Protein AF-A0A3N5FD23-F1 (afdb_monomer_lite)

Structure (mmCIF, N/CA/C/O backbone):
data_AF-A0A3N5FD23-F1
#
_entry.id   AF-A0A3N5FD23-F1
#
loop_
_atom_site.group_PDB
_atom_site.id
_atom_site.type_symbol
_atom_site.label_atom_id
_atom_site.label_alt_id
_atom_site.label_comp_id
_atom_site.label_asym_id
_atom_site.label_entity_id
_atom_site.label_seq_id
_atom_site.pdbx_PDB_ins_code
_atom_site.Cartn_x
_atom_site.Cartn_y
_atom_site.Cartn_z
_atom_site.occupancy
_atom_site.B_iso_or_equiv
_atom_site.auth_seq_id
_atom_site.auth_comp_id
_atom_site.auth_asym_id
_atom_site.auth_atom_id
_atom_site.pdbx_PDB_model_num
ATOM 1 N N . MET A 1 1 ? -12.213 -6.913 23.738 1.00 37.03 1 MET A N 1
ATOM 2 C CA . MET A 1 1 ? -10.776 -6.560 23.749 1.00 37.03 1 MET A CA 1
ATOM 3 C C . MET A 1 1 ? -10.346 -6.296 22.309 1.00 37.03 1 MET A C 1
ATOM 5 O O . MET A 1 1 ? -10.371 -7.219 21.509 1.00 37.03 1 MET A O 1
ATOM 9 N N . ARG A 1 2 ? -10.080 -5.041 21.922 1.00 46.97 2 ARG A N 1
ATOM 10 C CA . ARG A 1 2 ? -9.498 -4.738 20.602 1.00 46.97 2 ARG A CA 1
ATOM 11 C C . ARG A 1 2 ? -8.005 -5.034 20.712 1.00 46.97 2 ARG A C 1
ATOM 13 O O . ARG A 1 2 ? -7.342 -4.378 21.507 1.00 46.97 2 ARG A O 1
ATOM 20 N N . HIS A 1 3 ? -7.498 -6.034 19.991 1.00 49.31 3 HIS A N 1
ATOM 21 C CA . HIS A 1 3 ? -6.051 -6.224 19.896 1.00 49.31 3 HIS A CA 1
ATOM 22 C C . HIS A 1 3 ? -5.423 -4.923 19.380 1.00 49.31 3 HIS A C 1
ATOM 24 O O . HIS A 1 3 ? -5.972 -4.339 18.436 1.00 49.31 3 HIS A O 1
ATOM 30 N N . PRO A 1 4 ? -4.326 -4.440 19.990 1.00 56.91 4 PRO A N 1
ATOM 31 C CA . PRO A 1 4 ? -3.603 -3.318 19.428 1.00 56.91 4 PRO A CA 1
ATOM 32 C C . PRO A 1 4 ? -3.193 -3.694 17.998 1.00 56.91 4 PRO A C 1
ATOM 34 O O . PRO A 1 4 ? -2.780 -4.835 17.759 1.00 56.91 4 PRO A O 1
ATOM 37 N N . PRO A 1 5 ? -3.364 -2.784 17.029 1.00 63.00 5 PRO A N 1
ATOM 38 C CA . PRO A 1 5 ? -2.891 -3.036 15.682 1.00 63.00 5 PRO A CA 1
ATOM 39 C C . PRO A 1 5 ? -1.389 -3.345 15.745 1.00 63.00 5 PRO A C 1
ATOM 41 O O . PRO A 1 5 ? -0.642 -2.643 16.426 1.00 63.00 5 PRO A O 1
ATOM 44 N N . ALA A 1 6 ? -0.959 -4.427 15.087 1.00 70.62 6 ALA A N 1
ATOM 45 C CA . ALA A 1 6 ? 0.451 -4.804 15.050 1.00 70.62 6 ALA A CA 1
ATOM 46 C C . ALA A 1 6 ? 1.300 -3.611 14.570 1.00 70.62 6 ALA A C 1
ATOM 48 O O . ALA A 1 6 ? 0.860 -2.896 13.665 1.00 70.62 6 ALA A O 1
ATOM 49 N N . PRO A 1 7 ? 2.490 -3.376 15.148 1.00 82.06 7 PRO A N 1
ATOM 50 C CA . PRO A 1 7 ? 3.351 -2.293 14.699 1.00 82.06 7 PRO A CA 1
ATOM 51 C C . PRO A 1 7 ? 3.748 -2.489 13.230 1.00 82.06 7 PRO A C 1
ATOM 53 O O . PRO A 1 7 ? 3.818 -3.612 12.718 1.00 82.06 7 PRO A O 1
ATOM 56 N N . LEU A 1 8 ? 4.006 -1.377 12.544 1.00 84.12 8 LEU A N 1
ATOM 57 C CA . LEU A 1 8 ? 4.564 -1.417 11.196 1.00 84.12 8 LEU A CA 1
ATOM 58 C C . LEU A 1 8 ? 5.968 -2.013 11.246 1.00 84.12 8 LEU A C 1
ATOM 60 O O . LEU A 1 8 ? 6.784 -1.619 12.080 1.00 84.12 8 LEU A O 1
ATOM 64 N N . SER A 1 9 ? 6.252 -2.947 10.343 1.00 87.06 9 SER A N 1
ATOM 65 C CA . SER A 1 9 ? 7.606 -3.465 10.186 1.00 87.06 9 SER A CA 1
ATOM 66 C C . SER A 1 9 ? 8.527 -2.378 9.623 1.00 87.06 9 SER A C 1
ATOM 68 O O . SER A 1 9 ? 8.085 -1.422 8.978 1.00 87.06 9 SER A O 1
ATOM 70 N N . PHE A 1 10 ? 9.837 -2.531 9.818 1.00 85.44 10 PHE A N 1
ATOM 71 C CA . PHE A 1 10 ? 10.816 -1.615 9.227 1.00 85.44 10 PHE A CA 1
ATOM 72 C C . PHE A 1 10 ? 10.709 -1.578 7.692 1.00 85.44 10 PHE A C 1
ATOM 74 O O . PHE A 1 10 ? 10.804 -0.516 7.074 1.00 85.44 10 PHE A O 1
ATOM 81 N N . THR A 1 11 ? 10.427 -2.725 7.068 1.00 86.62 11 THR A N 1
ATOM 82 C CA . THR A 1 11 ? 10.158 -2.828 5.629 1.00 86.62 11 THR A CA 1
ATOM 83 C C . THR A 1 11 ? 8.930 -2.004 5.240 1.00 86.62 11 THR A C 1
ATOM 85 O O . THR A 1 11 ? 8.984 -1.249 4.268 1.00 86.62 11 THR A O 1
ATOM 88 N N . ALA A 1 12 ? 7.856 -2.066 6.032 1.00 87.94 12 ALA A N 1
ATOM 89 C CA . ALA A 1 12 ? 6.638 -1.290 5.809 1.00 87.94 12 ALA A CA 1
ATOM 90 C C . ALA A 1 12 ? 6.858 0.214 5.940 1.00 87.94 12 ALA A C 1
ATOM 92 O O . ALA A 1 12 ? 6.398 0.972 5.088 1.00 87.94 12 ALA A O 1
ATOM 93 N N . MET A 1 13 ? 7.625 0.650 6.940 1.00 87.81 13 MET A N 1
ATOM 94 C CA . MET A 1 13 ? 8.007 2.056 7.085 1.00 87.81 13 MET A CA 1
ATOM 95 C C . MET A 1 13 ? 8.791 2.558 5.869 1.00 87.81 13 MET A C 1
ATOM 97 O O . MET A 1 13 ? 8.480 3.616 5.328 1.00 87.81 13 MET A O 1
ATOM 101 N N . ARG A 1 14 ? 9.765 1.783 5.378 1.00 89.12 14 ARG A N 1
ATOM 102 C CA . ARG A 1 14 ? 10.541 2.157 4.184 1.00 89.12 14 ARG A CA 1
ATOM 103 C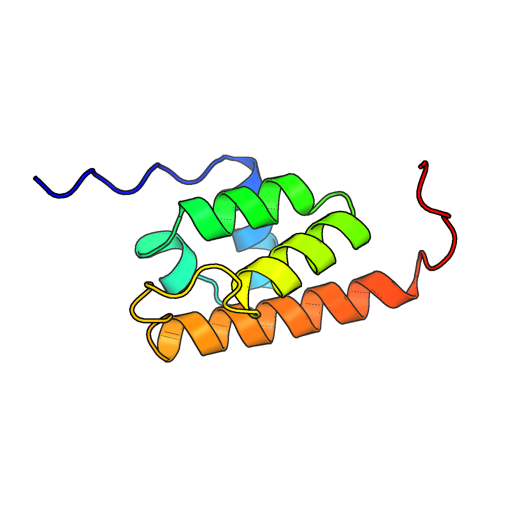 C . ARG A 1 14 ? 9.680 2.257 2.931 1.00 89.12 14 ARG A C 1
ATOM 105 O O . ARG A 1 14 ? 9.908 3.139 2.107 1.00 89.12 14 ARG A O 1
ATOM 112 N N . VAL A 1 15 ? 8.724 1.348 2.769 1.00 85.88 15 VAL A N 1
ATOM 113 C CA . VAL A 1 15 ? 7.771 1.390 1.654 1.00 85.88 15 VAL A CA 1
ATOM 114 C C . VAL A 1 15 ? 6.867 2.613 1.774 1.00 85.88 15 VAL A C 1
ATOM 116 O O . VAL A 1 15 ? 6.711 3.326 0.790 1.00 85.88 15 VAL A O 1
ATOM 119 N N . ALA A 1 16 ? 6.362 2.923 2.969 1.00 87.81 16 ALA A N 1
ATOM 120 C CA . ALA A 1 16 ? 5.545 4.111 3.207 1.00 87.81 16 ALA A CA 1
ATOM 121 C C . ALA A 1 16 ? 6.281 5.415 2.861 1.00 87.81 16 ALA A C 1
ATOM 123 O O . ALA A 1 16 ? 5.702 6.278 2.210 1.00 87.81 16 ALA A O 1
ATOM 124 N N . VAL A 1 17 ? 7.561 5.537 3.232 1.00 88.38 17 VAL A N 1
ATOM 125 C CA . VAL A 1 17 ? 8.386 6.706 2.875 1.00 88.38 17 VAL A CA 1
ATOM 126 C C . VAL A 1 17 ? 8.544 6.819 1.358 1.00 88.38 17 VAL A C 1
ATOM 128 O O . VAL A 1 17 ? 8.238 7.860 0.792 1.00 88.38 17 VAL A O 1
ATOM 131 N N . ARG A 1 18 ? 8.918 5.724 0.681 1.00 86.56 18 ARG A N 1
ATOM 132 C CA . ARG A 1 18 ? 9.070 5.713 -0.786 1.00 86.56 18 ARG A CA 1
ATOM 133 C C . ARG A 1 18 ? 7.778 6.040 -1.529 1.00 86.56 18 ARG A C 1
ATOM 135 O O . ARG A 1 18 ? 7.817 6.624 -2.605 1.00 86.56 18 ARG A O 1
ATOM 142 N N . LEU A 1 19 ? 6.644 5.612 -0.984 1.00 85.88 19 LEU A N 1
ATOM 143 C CA . LEU A 1 19 ? 5.331 5.948 -1.518 1.00 85.88 19 LEU A CA 1
ATOM 144 C C . LEU A 1 19 ? 5.031 7.434 -1.339 1.00 85.88 19 LEU A C 1
ATOM 146 O O . LEU A 1 19 ? 4.571 8.059 -2.289 1.00 85.88 19 LEU A O 1
ATOM 150 N N . GLY A 1 20 ? 5.373 8.003 -0.181 1.00 86.81 20 GLY A N 1
ATOM 151 C CA . GLY A 1 20 ? 5.293 9.440 0.069 1.00 86.81 20 GLY A CA 1
ATOM 152 C C . GLY A 1 20 ? 6.107 10.259 -0.934 1.00 86.81 20 GLY A C 1
ATOM 153 O O . GLY A 1 20 ? 5.570 11.202 -1.510 1.00 86.81 20 GLY A O 1
ATOM 154 N N . ASP A 1 21 ? 7.342 9.844 -1.227 1.00 85.12 21 ASP A N 1
ATOM 155 C CA . ASP A 1 21 ? 8.198 10.492 -2.236 1.00 85.12 21 ASP A CA 1
ATOM 156 C C . ASP A 1 21 ? 7.581 10.447 -3.648 1.00 85.12 21 ASP A C 1
ATOM 158 O O . ASP A 1 21 ? 7.784 11.350 -4.457 1.00 85.12 21 ASP A O 1
ATOM 162 N N . ALA A 1 22 ? 6.791 9.410 -3.942 1.00 81.75 22 ALA A N 1
ATOM 163 C CA . ALA A 1 22 ? 6.048 9.257 -5.192 1.00 81.75 22 ALA A CA 1
ATOM 164 C C . ALA A 1 22 ? 4.670 9.957 -5.185 1.00 81.75 22 ALA A C 1
ATOM 166 O O . ALA A 1 22 ? 3.895 9.789 -6.128 1.00 81.75 22 ALA A O 1
ATOM 167 N N . GLY A 1 23 ? 4.338 10.711 -4.130 1.00 85.31 23 GLY A N 1
ATOM 168 C CA . GLY A 1 23 ? 3.053 11.401 -3.978 1.00 85.31 23 GLY A CA 1
ATOM 169 C C . GLY A 1 23 ? 1.889 10.500 -3.549 1.00 85.31 23 GLY A C 1
ATOM 170 O O . GLY A 1 23 ? 0.729 10.885 -3.692 1.00 85.31 23 GLY A O 1
ATOM 171 N N . VAL A 1 24 ? 2.163 9.301 -3.028 1.00 86.69 24 VAL A N 1
ATOM 172 C CA . VAL A 1 24 ? 1.150 8.341 -2.568 1.00 86.69 24 VAL A CA 1
ATOM 173 C C . VAL A 1 24 ? 1.077 8.316 -1.044 1.00 86.69 24 VAL A C 1
ATOM 175 O O . VAL A 1 24 ? 1.978 7.825 -0.365 1.00 86.69 24 VAL A O 1
ATOM 178 N N . SER A 1 25 ? -0.046 8.786 -0.495 1.00 86.19 25 SER A N 1
ATOM 179 C CA . SER A 1 25 ? -0.357 8.625 0.929 1.00 86.19 25 SER A CA 1
ATOM 180 C C . SER A 1 25 ? -0.816 7.198 1.228 1.00 86.19 25 SER A C 1
ATOM 182 O O . SER A 1 25 ? -1.692 6.670 0.551 1.00 86.19 25 SER A O 1
ATOM 184 N N . VAL A 1 26 ? -0.260 6.596 2.282 1.00 86.81 26 VAL A N 1
ATOM 185 C CA . VAL A 1 26 ? -0.729 5.325 2.873 1.00 86.81 26 VAL A CA 1
ATOM 186 C C . VAL A 1 26 ? -1.009 5.465 4.371 1.00 86.81 26 VAL A C 1
ATOM 188 O O . VAL A 1 26 ? -0.885 4.510 5.138 1.00 86.81 26 VAL A O 1
ATOM 191 N N . ARG A 1 27 ? -1.326 6.681 4.828 1.00 87.06 27 ARG A N 1
ATOM 192 C CA . ARG A 1 27 ? -1.442 7.011 6.255 1.00 87.06 27 ARG A CA 1
ATOM 193 C C . ARG A 1 27 ? -2.640 6.318 6.899 1.00 87.06 27 ARG A C 1
ATOM 195 O O . ARG A 1 27 ? -2.545 5.849 8.037 1.00 87.06 27 ARG A O 1
ATOM 202 N N . THR A 1 28 ? -3.758 6.229 6.190 1.00 88.44 28 THR A N 1
ATOM 203 C CA . THR A 1 28 ? -4.971 5.579 6.698 1.00 88.44 28 THR A CA 1
ATOM 204 C C . THR A 1 28 ? -4.785 4.069 6.771 1.00 88.44 28 THR A C 1
ATOM 206 O O . THR A 1 28 ? -5.124 3.452 7.784 1.00 88.44 28 THR A O 1
ATOM 209 N N . VAL A 1 29 ? -4.182 3.467 5.747 1.00 87.12 29 VAL A N 1
ATOM 210 C CA . VAL A 1 29 ? -3.844 2.038 5.735 1.00 87.12 29 VAL A CA 1
ATOM 211 C C . VAL A 1 29 ? -2.811 1.720 6.817 1.00 87.12 29 VAL A C 1
ATOM 213 O O . VAL A 1 29 ? -3.012 0.781 7.581 1.00 87.12 29 VAL A O 1
ATOM 216 N N . ALA A 1 30 ? -1.761 2.528 6.964 1.00 87.56 30 ALA A N 1
ATOM 217 C CA . ALA A 1 30 ? -0.724 2.356 7.982 1.00 87.56 30 ALA A CA 1
ATOM 218 C C . ALA A 1 30 ? -1.277 2.375 9.419 1.00 87.56 30 ALA A C 1
ATOM 220 O O . ALA A 1 30 ? -0.829 1.611 10.269 1.00 87.56 30 ALA A O 1
ATOM 221 N N . THR A 1 31 ? -2.261 3.236 9.691 1.00 86.50 31 THR A N 1
ATOM 222 C CA . THR A 1 31 ? -2.831 3.418 11.038 1.00 86.50 31 THR A CA 1
ATOM 223 C C . THR A 1 31 ? -3.963 2.442 11.347 1.00 86.50 31 THR A C 1
ATOM 225 O O . THR A 1 31 ? -4.017 1.887 12.444 1.00 86.50 31 THR A O 1
ATOM 228 N N . ARG A 1 32 ? -4.876 2.206 10.398 1.00 85.06 32 ARG A N 1
ATOM 229 C CA . ARG A 1 32 ? -6.053 1.342 10.602 1.00 85.06 32 ARG A CA 1
ATOM 230 C C . ARG A 1 32 ? -5.794 -0.119 10.249 1.00 85.06 32 ARG A C 1
ATOM 232 O O . ARG A 1 32 ? -6.408 -1.008 10.836 1.00 85.06 32 ARG A O 1
ATOM 239 N N . PHE A 1 33 ? -4.892 -0.373 9.305 1.00 86.25 33 PHE A N 1
ATOM 240 C CA . PHE A 1 33 ? -4.621 -1.694 8.741 1.00 86.25 33 PHE A CA 1
ATOM 241 C C . PHE A 1 33 ? -3.112 -1.976 8.593 1.00 86.25 33 PHE A C 1
ATOM 243 O O . PHE A 1 33 ? -2.669 -2.369 7.513 1.00 86.25 33 PHE A O 1
ATOM 250 N N . PRO A 1 34 ? -2.291 -1.852 9.653 1.00 87.31 34 PRO A N 1
ATOM 251 C CA . PRO A 1 34 ? -0.843 -2.044 9.524 1.00 87.31 34 PRO A CA 1
ATOM 252 C C . PRO A 1 34 ? -0.448 -3.446 9.055 1.00 87.31 34 PRO A C 1
ATOM 254 O O . PRO A 1 34 ? 0.550 -3.602 8.367 1.00 87.31 34 PRO A O 1
ATOM 257 N N . HIS A 1 35 ? -1.264 -4.467 9.332 1.00 85.44 35 HIS A N 1
ATOM 258 C CA . HIS A 1 35 ? -1.072 -5.820 8.796 1.00 85.44 35 HIS A CA 1
ATOM 259 C C . HIS A 1 35 ? -1.152 -5.878 7.261 1.00 85.44 35 HIS A C 1
ATOM 261 O O . HIS A 1 35 ? -0.467 -6.691 6.645 1.00 85.44 35 HIS A O 1
ATOM 267 N N . VAL A 1 36 ? -1.965 -5.018 6.638 1.00 87.12 36 VAL A N 1
ATOM 268 C CA . VAL A 1 36 ? -2.045 -4.899 5.176 1.00 87.12 36 VAL A CA 1
ATOM 269 C C . VAL A 1 36 ? -0.767 -4.271 4.643 1.00 87.12 36 VAL A C 1
ATOM 271 O O . VAL A 1 36 ? -0.154 -4.827 3.736 1.00 87.12 36 VAL A O 1
ATOM 274 N N . LEU A 1 37 ? -0.331 -3.158 5.240 1.00 87.88 37 LEU A N 1
ATOM 275 C CA . LEU A 1 37 ? 0.890 -2.482 4.810 1.00 87.88 37 LEU A CA 1
ATOM 276 C C . LEU A 1 37 ? 2.133 -3.358 5.019 1.00 87.88 37 LEU A C 1
ATOM 278 O O . LEU A 1 37 ? 2.984 -3.406 4.140 1.00 87.88 37 LEU A O 1
ATOM 282 N N . ASN A 1 38 ? 2.198 -4.109 6.121 1.00 89.69 38 ASN A N 1
ATOM 283 C CA . ASN A 1 38 ? 3.253 -5.094 6.368 1.00 89.69 38 ASN A CA 1
ATOM 284 C C . ASN A 1 38 ? 3.270 -6.176 5.281 1.00 89.69 38 ASN A C 1
ATOM 286 O O . ASN A 1 38 ? 4.310 -6.401 4.675 1.00 89.69 38 ASN A O 1
ATOM 290 N N . ARG A 1 39 ? 2.115 -6.769 4.949 1.00 87.88 39 ARG A N 1
ATOM 291 C CA . ARG A 1 39 ? 2.028 -7.801 3.901 1.00 87.88 39 ARG A CA 1
ATOM 292 C C . ARG A 1 39 ? 2.441 -7.275 2.524 1.00 87.88 39 ARG A C 1
ATOM 294 O O . ARG A 1 39 ? 3.119 -7.976 1.779 1.00 87.88 39 ARG A O 1
ATOM 301 N N . VAL A 1 40 ? 2.052 -6.045 2.183 1.00 86.50 40 VAL A N 1
ATOM 302 C CA . VAL A 1 40 ? 2.496 -5.393 0.940 1.00 86.50 40 VAL A CA 1
ATOM 303 C C . VAL A 1 40 ? 4.003 -5.140 0.966 1.00 86.50 40 VAL A C 1
ATOM 305 O O . VAL A 1 40 ? 4.672 -5.330 -0.045 1.00 86.50 40 VAL A O 1
ATOM 308 N N . ALA A 1 41 ? 4.546 -4.730 2.110 1.00 88.62 41 ALA A N 1
ATOM 309 C CA . ALA A 1 41 ? 5.963 -4.448 2.260 1.00 88.62 41 ALA A CA 1
ATOM 310 C C . ALA A 1 41 ? 6.837 -5.700 2.151 1.00 88.62 41 ALA A C 1
ATOM 312 O O . ALA A 1 41 ? 7.886 -5.645 1.512 1.00 88.62 41 ALA A O 1
ATOM 313 N N . ASP A 1 42 ? 6.384 -6.819 2.712 1.00 88.69 42 ASP A N 1
ATOM 314 C CA . ASP A 1 42 ? 7.057 -8.115 2.600 1.00 88.69 42 ASP A CA 1
ATOM 315 C C . ASP A 1 42 ? 7.103 -8.583 1.140 1.00 88.69 42 ASP A C 1
ATOM 317 O O . ASP A 1 42 ? 8.119 -9.095 0.674 1.00 88.69 42 ASP A O 1
ATOM 321 N N . ALA A 1 43 ? 6.032 -8.325 0.385 1.00 87.69 43 ALA A N 1
ATOM 322 C CA . ALA A 1 43 ? 5.975 -8.619 -1.039 1.00 87.69 43 ALA A CA 1
ATOM 323 C C . ALA A 1 43 ? 6.711 -7.584 -1.912 1.00 87.69 43 ALA A C 1
ATOM 325 O O . ALA A 1 43 ? 7.017 -7.884 -3.057 1.00 87.69 43 ALA A O 1
ATOM 326 N N . TRP A 1 44 ? 7.034 -6.385 -1.405 1.00 83.94 44 TRP A N 1
ATOM 327 C CA . TRP A 1 44 ? 7.483 -5.223 -2.198 1.00 83.94 44 TRP A CA 1
ATOM 328 C C . TRP A 1 44 ? 8.735 -5.453 -3.059 1.00 83.94 44 TRP A C 1
ATOM 330 O O . TRP A 1 44 ? 8.966 -4.727 -4.031 1.00 83.94 44 TRP A O 1
ATOM 340 N N . GLY A 1 45 ? 9.561 -6.435 -2.690 1.00 81.62 45 GLY A N 1
ATOM 341 C CA . GLY A 1 45 ? 10.736 -6.850 -3.458 1.00 81.62 45 GLY A CA 1
ATOM 342 C C . GLY A 1 45 ? 10.415 -7.645 -4.728 1.00 81.62 45 GLY A C 1
ATOM 343 O O . GLY A 1 45 ? 11.245 -7.672 -5.633 1.00 81.62 45 GLY A O 1
ATOM 344 N N . ASP A 1 46 ? 9.225 -8.241 -4.821 1.00 83.50 46 ASP A N 1
ATOM 345 C CA . ASP A 1 46 ? 8.771 -9.051 -5.950 1.00 83.50 46 ASP A CA 1
ATOM 346 C C . ASP A 1 46 ? 7.472 -8.470 -6.552 1.00 83.50 46 ASP A C 1
ATOM 348 O O . ASP A 1 46 ? 6.397 -8.569 -5.953 1.00 83.50 46 ASP A O 1
ATOM 352 N N . PRO A 1 47 ? 7.530 -7.879 -7.761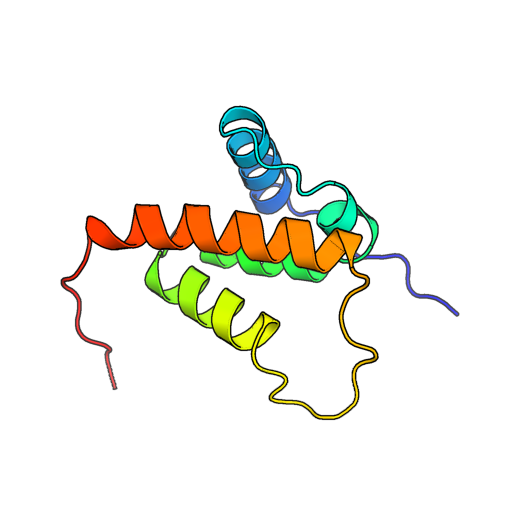 1.00 79.31 47 PRO A N 1
ATOM 353 C CA . PRO A 1 47 ? 6.358 -7.327 -8.437 1.00 79.31 47 PRO A CA 1
ATOM 354 C C . PRO A 1 47 ? 5.204 -8.323 -8.619 1.00 79.31 47 PRO A C 1
ATOM 356 O O . PRO A 1 47 ? 4.044 -7.900 -8.621 1.00 79.31 47 PRO A O 1
ATOM 359 N N . ALA A 1 48 ? 5.494 -9.619 -8.782 1.00 81.06 48 ALA A N 1
ATOM 360 C CA . ALA A 1 48 ? 4.470 -10.651 -8.904 1.00 81.06 48 ALA A CA 1
ATOM 361 C C . ALA A 1 48 ? 3.767 -10.869 -7.560 1.00 81.06 48 ALA A C 1
ATOM 363 O O . ALA A 1 48 ? 2.545 -10.731 -7.487 1.00 81.06 48 ALA A O 1
ATOM 364 N N . ALA A 1 49 ? 4.538 -11.070 -6.487 1.00 84.81 49 ALA A N 1
ATOM 365 C CA . ALA A 1 49 ? 4.001 -11.211 -5.137 1.00 84.81 49 ALA A CA 1
ATOM 366 C C . ALA A 1 49 ? 3.177 -9.988 -4.704 1.00 84.81 49 ALA A C 1
ATOM 368 O O . ALA A 1 49 ? 2.104 -10.145 -4.121 1.00 84.81 49 ALA A O 1
ATOM 369 N N . VAL A 1 50 ? 3.623 -8.761 -5.013 1.00 84.44 50 VAL A N 1
ATOM 370 C CA . VAL A 1 50 ? 2.831 -7.553 -4.714 1.00 84.44 50 VAL A CA 1
ATOM 371 C C . VAL A 1 50 ? 1.504 -7.589 -5.453 1.00 84.44 50 VAL A C 1
ATOM 373 O O . VAL A 1 50 ? 0.471 -7.266 -4.872 1.00 84.44 50 VAL A O 1
ATOM 376 N N . ALA A 1 51 ? 1.507 -7.966 -6.730 1.00 82.12 51 ALA A N 1
ATOM 377 C CA . ALA A 1 51 ? 0.278 -8.020 -7.500 1.00 82.12 51 ALA A CA 1
ATOM 378 C C . ALA A 1 51 ? -0.700 -9.069 -6.964 1.00 82.12 51 ALA A C 1
ATOM 380 O O . ALA A 1 51 ? -1.895 -8.783 -6.904 1.00 82.12 51 ALA A O 1
ATOM 381 N N . ASP A 1 52 ? -0.203 -10.224 -6.527 1.00 83.81 52 ASP A N 1
ATOM 382 C CA . ASP A 1 52 ? -1.020 -11.263 -5.902 1.00 83.81 52 ASP A CA 1
ATOM 383 C C . ASP A 1 52 ? -1.584 -10.793 -4.561 1.00 83.81 52 ASP A C 1
ATOM 385 O O . ASP A 1 52 ? -2.775 -10.958 -4.304 1.00 83.81 52 ASP A O 1
ATOM 389 N N . VAL A 1 53 ? -0.778 -10.108 -3.741 1.00 85.62 53 VAL A N 1
ATOM 390 C CA . VAL A 1 53 ? -1.245 -9.478 -2.497 1.00 85.62 53 VAL A CA 1
ATOM 391 C C . VAL A 1 53 ? -2.322 -8.431 -2.783 1.00 85.62 53 VAL A C 1
ATOM 393 O O . VAL A 1 53 ? -3.346 -8.413 -2.106 1.00 85.62 53 VAL A O 1
ATOM 396 N N . MET A 1 54 ? -2.141 -7.573 -3.789 1.00 83.88 54 MET A N 1
ATOM 397 C CA . MET A 1 54 ? -3.138 -6.558 -4.148 1.00 83.88 54 MET A CA 1
ATOM 398 C C . MET A 1 54 ? -4.412 -7.188 -4.722 1.00 83.88 54 MET A C 1
ATOM 400 O O . MET A 1 54 ? -5.507 -6.724 -4.412 1.00 83.88 54 MET A O 1
ATOM 404 N N . ALA A 1 55 ? -4.294 -8.257 -5.513 1.00 82.25 55 ALA A N 1
ATOM 405 C CA . ALA A 1 55 ? -5.437 -9.019 -6.002 1.00 82.25 55 ALA A CA 1
ATOM 406 C C . ALA A 1 55 ? -6.194 -9.685 -4.844 1.00 82.25 55 ALA A C 1
ATOM 408 O O . ALA A 1 55 ? -7.413 -9.588 -4.794 1.00 82.25 55 ALA A O 1
ATOM 409 N N . ASP A 1 56 ? -5.492 -10.275 -3.878 1.00 81.38 56 ASP A N 1
ATOM 410 C CA . ASP A 1 56 ? -6.074 -10.846 -2.657 1.00 81.38 56 ASP A CA 1
ATOM 411 C C . ASP A 1 56 ? -6.757 -9.798 -1.766 1.00 81.38 56 ASP A C 1
ATOM 413 O O . ASP A 1 56 ? -7.734 -10.104 -1.086 1.00 81.38 56 ASP A O 1
ATOM 417 N N . LEU A 1 57 ? -6.229 -8.571 -1.717 1.00 80.12 57 LEU A N 1
ATOM 418 C CA . LEU A 1 57 ? -6.801 -7.480 -0.922 1.00 80.12 57 LEU A CA 1
ATOM 419 C C . LEU A 1 57 ? -8.054 -6.881 -1.569 1.00 80.12 57 LEU A C 1
ATOM 421 O O . LEU A 1 57 ? -8.926 -6.395 -0.851 1.00 80.12 57 LEU A O 1
ATOM 425 N N . MET A 1 58 ? -8.128 -6.888 -2.903 1.00 76.12 58 MET A N 1
ATOM 426 C CA . MET A 1 58 ? -9.242 -6.314 -3.664 1.00 76.12 58 MET A CA 1
ATOM 427 C C . MET A 1 58 ? -10.340 -7.318 -3.994 1.00 76.12 58 MET A C 1
ATOM 429 O O . MET A 1 58 ? -11.514 -6.956 -4.015 1.00 76.12 58 MET A O 1
ATOM 433 N N . VAL A 1 59 ? -9.972 -8.564 -4.278 1.00 67.69 59 VAL A N 1
ATOM 434 C CA . VAL A 1 59 ? -10.924 -9.642 -4.520 1.00 67.69 59 VAL A CA 1
ATOM 435 C C . VAL A 1 59 ? -11.303 -10.200 -3.158 1.00 67.69 59 VAL A C 1
ATOM 437 O O . VAL A 1 59 ? -10.499 -10.869 -2.512 1.00 67.69 59 VAL A O 1
ATOM 440 N N . ASP A 1 60 ? -12.529 -9.922 -2.718 1.00 57.22 60 ASP A N 1
ATOM 441 C CA . ASP A 1 60 ? -13.087 -10.505 -1.499 1.00 57.22 60 ASP A CA 1
ATOM 442 C C . ASP A 1 60 ? -13.268 -12.021 -1.678 1.00 57.22 60 ASP A C 1
ATOM 444 O O . ASP A 1 60 ? -14.334 -12.520 -2.026 1.00 57.22 60 ASP A O 1
ATOM 448 N N . ARG A 1 61 ? -12.185 -12.781 -1.496 1.00 53.91 61 ARG A N 1
ATOM 449 C CA . ARG A 1 61 ? -12.210 -14.249 -1.572 1.00 53.91 61 ARG A CA 1
ATOM 450 C C . ARG A 1 61 ? -12.696 -14.890 -0.273 1.00 53.91 61 ARG A C 1
ATOM 452 O O . ARG A 1 61 ? -12.774 -16.112 -0.191 1.00 53.91 61 ARG A O 1
ATOM 459 N N . ARG A 1 62 ? -12.978 -14.103 0.768 1.00 52.41 62 ARG A N 1
ATOM 460 C CA . ARG A 1 62 ? -13.374 -14.597 2.092 1.00 52.41 62 ARG A CA 1
ATOM 461 C C . ARG A 1 62 ? -14.573 -13.796 2.578 1.00 52.41 62 ARG A C 1
ATOM 463 O O . ARG A 1 62 ? -14.433 -12.963 3.471 1.00 52.41 62 ARG A O 1
ATOM 470 N N . GLY A 1 63 ? -15.732 -14.086 1.983 1.00 48.56 63 GLY A N 1
ATOM 471 C CA . GLY A 1 63 ? -17.016 -13.486 2.338 1.00 48.56 63 GLY A CA 1
ATOM 472 C C . GLY A 1 63 ? -17.173 -13.362 3.853 1.00 48.56 63 GLY A C 1
ATOM 473 O O . GLY A 1 63 ? -17.200 -14.362 4.571 1.00 48.56 63 GLY A O 1
ATOM 474 N N . GLY A 1 64 ? -17.201 -12.119 4.339 1.00 50.97 64 GLY A N 1
ATOM 475 C CA . GLY A 1 64 ? -17.323 -11.830 5.769 1.00 50.97 64 GLY A CA 1
ATOM 476 C C . GLY A 1 64 ? -16.573 -10.603 6.294 1.00 50.97 64 GLY A C 1
ATOM 477 O O . GLY A 1 64 ? -16.656 -10.332 7.493 1.00 50.97 64 GLY A O 1
ATOM 478 N N . ARG A 1 65 ? -15.854 -9.824 5.471 1.00 64.31 65 ARG A N 1
ATOM 479 C CA . ARG A 1 65 ? -15.265 -8.545 5.927 1.00 64.31 65 ARG A CA 1
ATOM 480 C C . ARG A 1 65 ? -16.165 -7.363 5.563 1.00 64.31 65 ARG A C 1
ATOM 482 O O . ARG A 1 65 ? -16.733 -7.316 4.483 1.00 64.31 65 ARG A O 1
ATOM 489 N N . ARG A 1 66 ? -16.232 -6.356 6.446 1.00 61.44 66 ARG A N 1
ATOM 490 C CA . ARG A 1 66 ? -16.966 -5.078 6.268 1.00 61.44 66 ARG A CA 1
ATOM 491 C C . ARG A 1 66 ? -16.391 -4.162 5.162 1.00 61.44 66 ARG A C 1
ATOM 493 O O . ARG A 1 66 ? -16.635 -2.960 5.187 1.00 61.44 66 ARG A O 1
ATOM 500 N N . GLY A 1 67 ? -15.614 -4.710 4.225 1.00 69.31 67 GLY A N 1
ATOM 501 C CA . GLY A 1 67 ? -14.816 -3.942 3.273 1.00 69.31 67 GLY A CA 1
ATOM 502 C C . GLY A 1 67 ? -13.761 -3.058 3.951 1.00 69.31 67 GLY A C 1
ATOM 503 O O . GLY A 1 67 ? -13.548 -3.111 5.167 1.00 69.31 6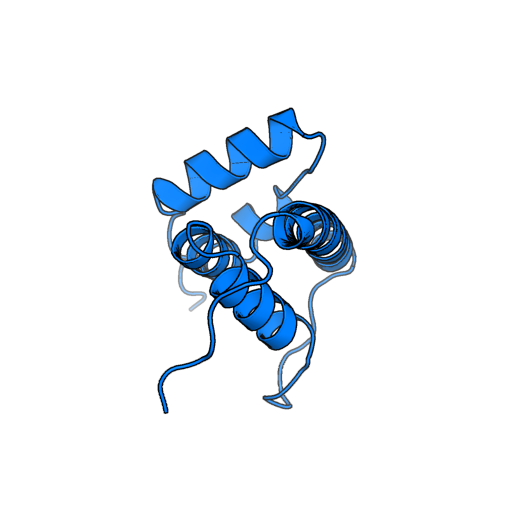7 GLY A O 1
ATOM 504 N N . PHE A 1 68 ? -13.091 -2.242 3.143 1.00 75.75 68 PHE A N 1
ATOM 505 C CA . PHE A 1 68 ? -12.264 -1.137 3.622 1.00 75.75 68 PHE A CA 1
ATOM 506 C C . PHE A 1 68 ? -13.099 0.153 3.615 1.00 75.75 68 PHE A C 1
ATOM 508 O O . PHE A 1 68 ? -13.950 0.319 2.741 1.00 75.75 68 PHE A O 1
ATOM 515 N N . PRO A 1 69 ? -12.879 1.080 4.566 1.00 82.50 69 PRO A N 1
ATOM 516 C CA . PRO A 1 69 ? -13.462 2.412 4.472 1.00 82.50 69 PRO A CA 1
ATOM 517 C C . PRO A 1 69 ? -12.971 3.114 3.192 1.00 82.50 69 PRO A C 1
ATOM 519 O O . PRO A 1 69 ? -11.860 2.815 2.743 1.00 82.50 69 PRO A O 1
ATOM 522 N N . PRO A 1 70 ? -13.753 4.052 2.631 1.00 80.88 70 PRO A N 1
ATOM 523 C CA . PRO A 1 70 ? -13.440 4.717 1.362 1.00 80.88 70 PRO A CA 1
ATOM 524 C C . PRO A 1 70 ? -12.029 5.320 1.346 1.00 80.88 70 PRO A C 1
ATOM 526 O O . PRO A 1 70 ? -11.262 5.024 0.436 1.00 80.88 70 PRO A O 1
ATOM 529 N N . ASP A 1 71 ? -11.627 6.008 2.416 1.00 84.12 71 ASP A N 1
ATOM 530 C CA . ASP A 1 71 ? -10.283 6.588 2.554 1.00 84.12 71 ASP A CA 1
ATOM 531 C C . ASP A 1 71 ? -9.160 5.543 2.404 1.00 84.12 71 ASP A C 1
ATOM 533 O O . ASP A 1 71 ? -8.124 5.796 1.799 1.00 84.12 71 ASP A O 1
ATOM 537 N N . ALA A 1 72 ? -9.353 4.334 2.947 1.00 85.19 72 ALA A N 1
ATOM 538 C CA . ALA A 1 72 ? -8.367 3.262 2.824 1.00 85.19 72 ALA A CA 1
ATOM 539 C C . ALA A 1 72 ? -8.414 2.604 1.437 1.00 85.19 72 ALA A C 1
ATOM 541 O O . ALA A 1 72 ? -7.377 2.178 0.932 1.00 85.19 72 ALA A O 1
ATOM 542 N N . LEU A 1 73 ? -9.592 2.524 0.809 1.00 84.25 73 LEU A N 1
ATOM 543 C CA . LEU A 1 73 ? -9.720 2.040 -0.566 1.00 84.25 73 LEU A CA 1
ATOM 544 C C . LEU A 1 73 ? -8.988 2.955 -1.543 1.00 84.25 73 LEU A C 1
ATOM 546 O O . LEU A 1 73 ? -8.266 2.448 -2.395 1.00 84.25 73 LEU A O 1
ATOM 550 N N . GLU A 1 74 ? -9.128 4.273 -1.418 1.00 86.25 74 GLU A N 1
ATOM 551 C CA . GLU A 1 74 ? -8.435 5.236 -2.281 1.00 86.25 74 GLU A CA 1
ATOM 552 C C . GLU A 1 74 ? -6.911 5.082 -2.204 1.00 86.25 74 GLU A C 1
ATOM 554 O O . GLU A 1 74 ? -6.239 4.998 -3.241 1.00 86.25 74 GLU A O 1
ATOM 559 N N . GLU A 1 75 ? -6.366 4.952 -0.991 1.00 88.94 75 GLU A N 1
ATOM 560 C CA . GLU A 1 75 ? -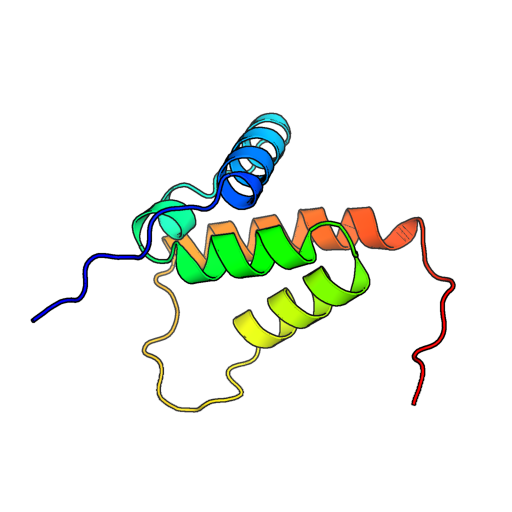4.938 4.690 -0.782 1.00 88.94 75 GLU A CA 1
ATOM 561 C C . GLU A 1 75 ? -4.518 3.350 -1.421 1.00 88.94 75 GLU A C 1
ATOM 563 O O . GLU A 1 75 ? -3.526 3.297 -2.153 1.00 88.94 75 GLU A O 1
ATOM 568 N N . LEU A 1 76 ? -5.298 2.274 -1.243 1.00 86.31 76 LEU A N 1
ATOM 569 C CA . LEU A 1 76 ? -5.024 0.959 -1.847 1.00 86.31 76 LEU A CA 1
ATOM 570 C C . LEU A 1 76 ? -5.136 0.969 -3.383 1.00 86.31 76 LEU A C 1
ATOM 572 O O . LEU A 1 76 ? -4.330 0.339 -4.073 1.00 86.31 76 LEU A O 1
ATOM 576 N N . HIS A 1 77 ? -6.101 1.694 -3.947 1.00 85.75 77 HIS A N 1
ATOM 577 C CA . HIS A 1 77 ? -6.250 1.859 -5.393 1.00 85.75 77 HIS A CA 1
ATOM 578 C C . HIS A 1 77 ? -5.055 2.602 -5.990 1.00 85.75 77 HIS A C 1
ATOM 580 O O . HIS A 1 77 ? -4.547 2.206 -7.044 1.00 85.75 77 HIS A O 1
ATOM 586 N N . THR A 1 78 ? -4.598 3.657 -5.318 1.00 86.81 78 THR A N 1
ATOM 587 C CA . THR A 1 78 ? -3.427 4.439 -5.730 1.00 86.81 78 THR A CA 1
ATOM 588 C C . THR A 1 78 ? -2.162 3.593 -5.654 1.00 86.81 78 THR A C 1
ATOM 590 O O . THR A 1 78 ? -1.400 3.525 -6.620 1.00 86.81 78 THR A O 1
ATOM 593 N N . LEU A 1 79 ? -2.000 2.844 -4.564 1.00 83.88 79 LEU A N 1
ATOM 594 C CA . LEU A 1 79 ? -0.909 1.895 -4.382 1.00 83.88 79 LEU A CA 1
ATOM 595 C C . LEU A 1 79 ? -0.857 0.866 -5.518 1.00 83.88 79 LEU A C 1
ATOM 597 O O . LEU A 1 79 ? 0.200 0.647 -6.106 1.00 83.88 79 LEU A O 1
ATOM 601 N N . ARG A 1 80 ? -2.009 0.302 -5.907 1.00 83.31 80 ARG A N 1
ATOM 602 C CA . ARG A 1 80 ? -2.089 -0.662 -7.016 1.00 83.31 80 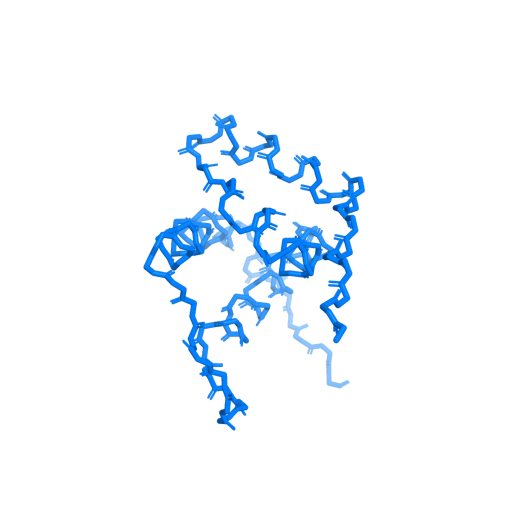ARG A CA 1
ATOM 603 C C . ARG A 1 80 ? -1.609 -0.065 -8.332 1.00 83.31 80 ARG A C 1
ATOM 605 O O . ARG A 1 80 ? -0.917 -0.754 -9.078 1.00 83.31 80 ARG A O 1
ATOM 612 N N . LYS A 1 81 ? -1.969 1.188 -8.628 1.00 82.44 81 LYS A N 1
ATOM 613 C CA . LYS A 1 81 ? -1.529 1.877 -9.852 1.00 82.44 81 LYS A CA 1
ATOM 614 C C . LYS A 1 81 ? -0.004 1.991 -9.885 1.00 82.44 81 LYS A C 1
ATOM 616 O O . LYS A 1 81 ? 0.599 1.647 -10.896 1.00 82.44 81 LYS A O 1
ATOM 621 N N . VAL A 1 82 ? 0.619 2.374 -8.770 1.00 79.44 82 VAL A N 1
ATOM 622 C CA . VAL A 1 82 ? 2.085 2.471 -8.668 1.00 79.44 82 VAL A CA 1
ATOM 623 C C . VAL A 1 82 ? 2.761 1.105 -8.816 1.00 79.44 82 VAL A C 1
ATOM 625 O O . VAL A 1 82 ? 3.731 0.974 -9.564 1.00 79.44 82 VAL A O 1
ATOM 628 N N . CYS A 1 83 ? 2.233 0.061 -8.173 1.00 72.62 83 CYS A N 1
ATOM 629 C CA . CYS A 1 83 ? 2.769 -1.297 -8.302 1.00 72.62 83 CYS A CA 1
ATOM 630 C C . CYS A 1 83 ? 2.619 -1.853 -9.727 1.00 72.62 83 CYS A C 1
ATOM 632 O O . CYS A 1 83 ? 3.523 -2.523 -10.221 1.00 72.62 83 CYS A O 1
ATOM 634 N N . ALA A 1 84 ? 1.509 -1.548 -10.405 1.00 69.38 84 ALA A N 1
ATOM 635 C CA . ALA A 1 84 ? 1.267 -1.966 -11.783 1.00 69.38 84 ALA A CA 1
ATOM 636 C C . ALA A 1 84 ? 2.248 -1.313 -12.767 1.00 69.38 84 ALA A C 1
ATOM 638 O O . ALA A 1 84 ? 2.782 -2.004 -13.630 1.00 69.38 84 ALA A O 1
ATOM 639 N N . VAL A 1 85 ? 2.555 -0.022 -12.599 1.00 65.88 85 VAL A N 1
ATOM 640 C CA . VAL A 1 85 ? 3.565 0.673 -13.419 1.00 65.88 85 VAL A CA 1
ATOM 641 C C . VAL A 1 85 ? 4.944 0.022 -13.264 1.00 65.88 85 VAL A C 1
ATOM 643 O O . VAL A 1 85 ? 5.656 -0.158 -14.249 1.00 65.88 85 VAL A O 1
ATOM 646 N N . ARG A 1 86 ? 5.297 -0.424 -12.051 1.00 64.19 86 ARG A N 1
ATOM 647 C CA . ARG A 1 86 ? 6.539 -1.171 -11.786 1.00 64.19 86 ARG A CA 1
ATOM 648 C C . ARG A 1 86 ? 6.587 -2.565 -12.427 1.00 64.19 86 ARG A C 1
ATOM 650 O O . ARG A 1 86 ? 7.678 -3.093 -12.608 1.00 64.19 86 ARG A O 1
ATOM 657 N N . ARG A 1 87 ? 5.439 -3.170 -12.755 1.00 59.75 87 ARG A N 1
ATOM 658 C CA . ARG A 1 87 ? 5.348 -4.529 -13.321 1.00 59.75 87 ARG A CA 1
ATOM 659 C C . ARG A 1 87 ? 5.828 -4.601 -14.775 1.00 59.75 87 ARG A C 1
ATOM 661 O O . ARG A 1 87 ? 6.289 -5.654 -15.205 1.00 59.75 87 ARG A O 1
ATOM 668 N N . ASN A 1 88 ? 5.767 -3.491 -15.513 1.00 48.66 88 ASN A N 1
ATOM 669 C CA . ASN A 1 88 ? 6.070 -3.466 -16.947 1.00 48.66 88 ASN A CA 1
ATOM 670 C C . ASN A 1 88 ? 7.556 -3.648 -17.308 1.00 48.66 88 ASN A C 1
ATOM 672 O O . ASN A 1 88 ? 7.864 -3.759 -18.489 1.00 48.66 88 ASN A O 1
ATOM 676 N N . THR A 1 89 ? 8.474 -3.706 -16.339 1.00 49.72 89 THR A N 1
ATOM 677 C CA . THR A 1 89 ? 9.916 -3.870 -16.602 1.00 49.72 89 THR A CA 1
ATOM 678 C C . THR A 1 89 ? 10.476 -5.259 -16.295 1.00 49.72 89 THR A C 1
ATOM 680 O O . THR A 1 89 ? 11.659 -5.472 -16.528 1.00 49.72 89 THR A O 1
ATOM 683 N N . ASN A 1 90 ? 9.673 -6.219 -15.813 1.00 48.94 90 ASN A N 1
ATOM 684 C CA . ASN A 1 90 ? 10.175 -7.561 -15.469 1.00 48.94 90 ASN A CA 1
ATOM 685 C C . ASN A 1 90 ? 9.201 -8.689 -15.862 1.00 48.94 90 ASN A C 1
ATOM 687 O O . ASN A 1 90 ? 8.929 -9.597 -1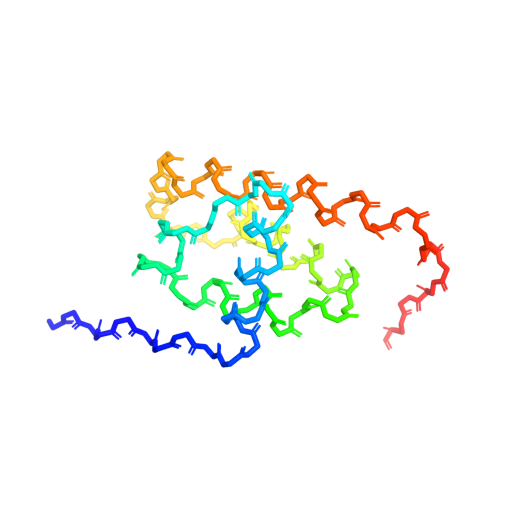5.078 1.00 48.94 90 ASN A O 1
ATOM 691 N N . ALA A 1 91 ? 8.624 -8.595 -17.063 1.00 48.91 91 ALA A N 1
ATOM 692 C CA . ALA A 1 91 ? 7.615 -9.515 -17.593 1.00 48.91 91 ALA A CA 1
ATOM 693 C C . ALA A 1 91 ? 8.166 -10.881 -18.058 1.00 48.91 91 ALA A C 1
ATOM 695 O O . ALA A 1 91 ? 7.594 -11.475 -18.965 1.00 48.91 91 ALA A O 1
ATOM 696 N N . ASP A 1 92 ? 9.239 -11.399 -17.452 1.00 45.31 92 ASP A N 1
ATOM 697 C CA . ASP A 1 92 ? 9.773 -12.709 -17.833 1.00 45.31 92 ASP A CA 1
ATOM 698 C C . ASP A 1 92 ? 10.264 -13.509 -16.619 1.00 45.31 92 ASP A C 1
ATOM 700 O O . ASP A 1 92 ? 11.446 -13.541 -16.274 1.00 45.31 92 ASP A O 1
ATOM 704 N N . ARG A 1 93 ? 9.327 -14.159 -15.920 1.00 47.84 93 ARG A N 1
ATOM 705 C CA . ARG A 1 93 ? 9.652 -15.392 -15.195 1.00 47.84 93 ARG A CA 1
ATOM 706 C C . ARG A 1 93 ? 8.416 -16.287 -15.063 1.00 47.84 93 ARG A C 1
ATOM 708 O O . ARG A 1 93 ? 7.418 -15.844 -14.493 1.00 47.84 93 ARG A O 1
ATOM 715 N N . PRO A 1 94 ? 8.456 -17.535 -15.562 1.00 48.88 94 PRO A N 1
ATOM 716 C CA . PRO A 1 94 ? 7.355 -18.474 -15.406 1.00 48.88 94 PRO A CA 1
ATOM 717 C C . PRO A 1 94 ? 7.282 -18.987 -13.960 1.00 48.88 94 PRO A C 1
ATOM 719 O O . PRO A 1 94 ? 8.305 -19.192 -13.304 1.00 48.88 94 PRO A O 1
ATOM 722 N N . SER A 1 95 ? 6.056 -19.196 -13.475 1.00 34.41 95 SER A N 1
ATOM 723 C CA . SER A 1 95 ? 5.752 -19.802 -12.175 1.00 34.41 95 SER A CA 1
ATOM 724 C C . SER A 1 95 ? 6.353 -21.212 -12.058 1.00 34.41 95 SER A C 1
ATOM 726 O O . SER A 1 95 ? 6.129 -22.023 -12.963 1.00 34.41 95 SER A O 1
ATOM 728 N N . PRO A 1 96 ? 7.056 -21.564 -10.964 1.00 47.34 96 PRO A N 1
ATOM 729 C CA . PRO A 1 96 ? 7.306 -22.962 -10.652 1.00 47.34 96 PRO A CA 1
ATOM 730 C C . PRO A 1 96 ? 6.004 -23.578 -10.117 1.00 47.34 96 PRO A C 1
ATOM 732 O O . PRO A 1 96 ? 5.319 -22.974 -9.288 1.00 47.34 96 PRO A O 1
ATOM 735 N N . ARG A 1 97 ? 5.645 -24.735 -10.679 1.00 45.81 97 ARG A N 1
ATOM 736 C CA . ARG A 1 97 ? 4.541 -25.593 -10.231 1.00 45.81 97 ARG A CA 1
ATOM 737 C C . ARG A 1 97 ? 4.875 -26.282 -8.916 1.00 45.81 97 ARG A C 1
ATOM 739 O O . ARG A 1 97 ? 6.074 -26.575 -8.714 1.00 45.81 97 ARG A O 1
#

pLDDT: mean 75.72, std 15.17, range [34.41, 89.69]

Foldseek 3Di:
DPDQADAADPLLVVVQVVCVVVVAHQPCCCRVPSVLSNLLSVCVVPLVSNQVSLCPLPPCPDPDDPHDDPVNVVSSVVVNVVSVVVCVPCPDDDDDD

Sequence (97 aa):
MRHPPAPLSFTAMRVAVRLGDAGVSVRTVATRFPHVLNRVADAWGDPAAVADVMADLMVDRRGGRRGFPPDALEELHTLRKVCAVRRNTNADRPSPR

Radius of gyration: 13.83 Å; chains: 1; bounding box: 28×37×42 Å

Secondary structure (DSSP, 8-state):
--PPPPPPPHHHHHHHHHHHHTT---HHHHHH-HHHHHHHHHHTT-HHHHHHHHHHHHS--SS------HHHHHHHHHHHHHHHHHHTT----PPP-